Protein AF-A0A660SQ68-F1 (afdb_monomer_lite)

Secondary st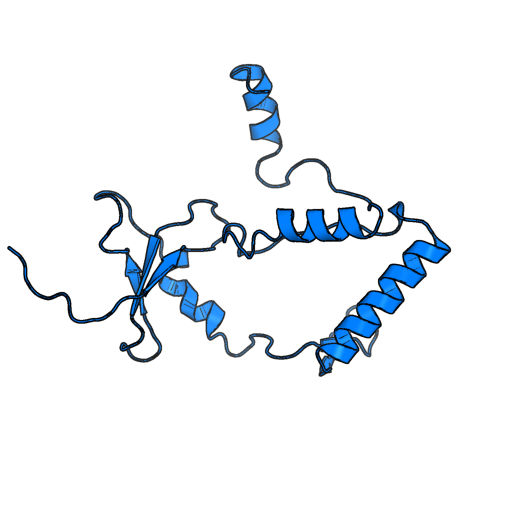ructure (DSSP, 8-state):
------S-PEEEE--BTTS---EEEEETTSTT-EEEE-TTS-TT----HHHHTHHHHHT-TT---S-EEE-SSTTS--EEE--HHHHHHHHHHHHHHHHHHH-GGGSB-----SBTT-SS--HHHHHHHHHHHHT--B---S-TTTHHHHHHHHHHH---

Foldseek 3Di:
DDDDPPQDWDWAFQQAPPPPRFIWTWGPPPDLIWIAHDPPDDPPDHDDPCRRCVSCVVVPPPDDDADWDADDDVPPPHTDGDHPVVNVVVVCCVQVVQCVVPNQASAELDFDDSGCDDPVPNRNVVSVVVSVVVPHYHYDDADPPCRVVVVVCCVPVVDD

Structure (mmCIF, N/CA/C/O backbone):
data_AF-A0A660SQ68-F1
#
_entry.id   AF-A0A660SQ68-F1
#
loop_
_atom_site.group_PDB
_atom_site.id
_atom_site.type_symbol
_atom_site.label_atom_id
_atom_site.label_alt_id
_atom_site.label_comp_id
_atom_site.label_asym_id
_atom_site.label_entity_id
_atom_site.label_seq_id
_atom_site.pdbx_PDB_ins_code
_atom_site.Cartn_x
_atom_site.Cartn_y
_atom_site.Cartn_z
_atom_site.occupancy
_atom_site.B_iso_or_equiv
_atom_site.auth_seq_id
_atom_site.auth_comp_id
_atom_site.auth_asym_id
_atom_site.auth_atom_id
_atom_site.pdbx_PDB_model_num
ATOM 1 N N . MET A 1 1 ? 16.982 -11.189 -36.257 1.00 36.44 1 MET A N 1
ATOM 2 C CA . MET A 1 1 ? 18.006 -11.901 -35.468 1.00 36.44 1 MET A CA 1
ATOM 3 C C . MET A 1 1 ? 17.370 -12.298 -34.152 1.00 36.44 1 MET A C 1
ATOM 5 O O . MET A 1 1 ? 17.353 -11.519 -33.211 1.00 36.44 1 MET A O 1
ATOM 9 N N . SER A 1 2 ? 16.732 -13.466 -34.155 1.00 42.50 2 SER A N 1
ATOM 10 C CA . SER A 1 2 ? 16.226 -14.115 -32.950 1.00 42.50 2 SER A CA 1
ATOM 11 C C . SER A 1 2 ? 17.396 -14.823 -32.285 1.00 42.50 2 SER A C 1
ATOM 13 O O . SER A 1 2 ? 18.027 -15.658 -32.928 1.00 42.50 2 SER A O 1
ATOM 15 N N . SER A 1 3 ? 17.694 -14.498 -31.031 1.00 40.34 3 SER A N 1
ATOM 16 C CA . SER A 1 3 ? 18.624 -15.294 -30.231 1.00 40.34 3 SER A CA 1
ATOM 17 C C . SER A 1 3 ? 18.367 -15.100 -28.736 1.00 40.34 3 SER A C 1
ATOM 19 O O . SER A 1 3 ? 18.622 -14.025 -28.195 1.00 40.34 3 SER A O 1
ATOM 21 N N . ASN A 1 4 ? 17.922 -16.194 -28.113 1.00 38.78 4 ASN A N 1
ATOM 22 C CA . ASN A 1 4 ? 18.022 -16.538 -26.692 1.00 38.78 4 ASN A CA 1
ATOM 23 C C . ASN A 1 4 ? 17.015 -15.892 -25.732 1.00 38.78 4 ASN A C 1
ATOM 25 O O . ASN A 1 4 ? 17.354 -15.106 -24.850 1.00 38.78 4 ASN A O 1
ATOM 29 N N . ALA A 1 5 ? 15.764 -16.335 -25.859 1.00 47.88 5 ALA A N 1
ATOM 30 C CA . ALA A 1 5 ? 14.850 -16.424 -24.729 1.00 47.88 5 ALA A CA 1
ATOM 31 C C . ALA A 1 5 ? 15.262 -17.628 -23.864 1.00 47.88 5 ALA A C 1
ATOM 33 O O . ALA A 1 5 ? 14.802 -18.727 -24.126 1.00 47.88 5 ALA A O 1
ATOM 34 N N . ASP A 1 6 ? 16.162 -17.434 -22.897 1.00 49.00 6 ASP A N 1
ATOM 35 C CA . ASP A 1 6 ? 16.386 -18.428 -21.831 1.00 49.00 6 ASP A CA 1
ATOM 36 C C . ASP A 1 6 ? 16.958 -17.784 -20.560 1.00 49.00 6 ASP A C 1
ATOM 38 O O . ASP A 1 6 ? 18.059 -18.032 -20.081 1.00 49.00 6 ASP A O 1
ATOM 42 N N . SER A 1 7 ? 16.169 -16.864 -20.022 1.00 58.38 7 SER A N 1
ATOM 43 C CA . SER A 1 7 ? 15.929 -16.800 -18.582 1.00 58.38 7 SER A CA 1
ATOM 44 C C . SER A 1 7 ? 14.471 -16.388 -18.450 1.00 58.38 7 SER A C 1
ATOM 46 O O . SER A 1 7 ? 14.062 -15.354 -18.990 1.00 58.38 7 SER A O 1
ATOM 48 N N . SER A 1 8 ? 13.648 -17.248 -17.853 1.00 80.69 8 SER A N 1
ATOM 49 C CA . SER A 1 8 ? 12.207 -17.014 -17.748 1.00 80.69 8 SER A CA 1
ATOM 50 C C . SER A 1 8 ? 11.956 -15.822 -16.818 1.00 80.69 8 SER A C 1
ATOM 52 O O . SER A 1 8 ? 11.906 -15.938 -15.595 1.00 80.69 8 SER A O 1
ATOM 54 N N . PHE A 1 9 ? 11.884 -14.616 -17.384 1.00 90.38 9 PHE A N 1
ATOM 55 C CA . PHE A 1 9 ? 11.578 -13.435 -16.592 1.00 90.38 9 PHE A CA 1
ATOM 56 C C . PHE A 1 9 ? 10.075 -13.357 -16.346 1.00 90.38 9 PHE A C 1
ATOM 58 O O . PHE A 1 9 ? 9.257 -13.633 -17.224 1.00 90.38 9 PHE A O 1
ATOM 65 N N . ILE A 1 10 ? 9.711 -12.915 -15.150 1.00 92.31 10 ILE A N 1
ATOM 66 C CA . ILE A 1 10 ? 8.325 -12.651 -14.785 1.00 92.31 10 ILE A CA 1
ATOM 67 C C . ILE A 1 10 ? 8.082 -11.152 -14.999 1.00 92.31 10 ILE A C 1
ATOM 69 O O . ILE A 1 10 ? 8.768 -10.328 -14.378 1.00 92.31 10 ILE A O 1
ATOM 73 N N . PRO A 1 11 ? 7.153 -10.748 -15.884 1.00 91.62 11 PRO A N 1
ATOM 74 C CA . PRO A 1 11 ? 6.803 -9.344 -16.032 1.00 91.62 11 PRO A CA 1
ATOM 75 C C . PRO A 1 11 ? 6.123 -8.852 -14.751 1.00 91.62 11 PRO A C 1
ATOM 77 O O . PRO A 1 11 ? 5.139 -9.427 -14.290 1.00 91.62 11 PRO A O 1
ATOM 80 N N . VAL A 1 12 ? 6.638 -7.765 -14.181 1.00 89.94 12 VAL A N 1
ATOM 81 C CA . VAL A 1 12 ? 6.076 -7.135 -12.980 1.00 89.94 12 VAL A CA 1
ATOM 82 C C . VAL A 1 12 ? 5.920 -5.636 -13.203 1.00 89.94 12 VAL A C 1
ATOM 84 O O . VAL A 1 12 ? 6.621 -5.035 -14.014 1.00 89.94 12 VAL A O 1
ATOM 87 N N . ALA A 1 13 ? 4.993 -5.006 -12.489 1.00 87.69 13 ALA A N 1
ATOM 88 C CA . ALA A 1 13 ? 4.804 -3.562 -12.547 1.00 87.69 13 ALA A CA 1
ATOM 89 C C . ALA A 1 13 ? 5.444 -2.897 -11.327 1.00 87.69 13 ALA A C 1
ATOM 91 O O . ALA A 1 13 ? 5.208 -3.301 -10.187 1.00 87.69 13 ALA A O 1
ATOM 92 N N . CYS A 1 14 ? 6.226 -1.844 -11.558 1.00 87.19 14 CYS A N 1
ATOM 93 C CA . CYS A 1 14 ? 6.738 -1.001 -10.490 1.00 87.19 14 CYS A CA 1
ATOM 94 C C . CYS A 1 14 ? 5.563 -0.359 -9.745 1.00 87.19 14 CYS A C 1
ATOM 96 O O . CYS A 1 14 ? 4.773 0.380 -10.329 1.00 87.19 14 CYS A O 1
ATOM 98 N N . ASN A 1 15 ? 5.462 -0.609 -8.444 1.00 81.00 15 ASN A N 1
ATOM 99 C CA . ASN A 1 15 ? 4.396 -0.077 -7.603 1.00 81.00 15 ASN A CA 1
ATOM 100 C C . ASN A 1 15 ? 4.784 1.215 -6.872 1.00 81.00 15 ASN A C 1
ATOM 102 O O . ASN A 1 15 ? 3.965 1.731 -6.124 1.00 81.00 15 ASN A O 1
ATOM 106 N N . ARG A 1 16 ? 5.987 1.765 -7.086 1.00 82.12 16 ARG A N 1
ATOM 107 C CA . ARG A 1 16 ? 6.429 2.989 -6.399 1.00 82.12 16 ARG A CA 1
ATOM 108 C C . ARG A 1 16 ? 5.451 4.150 -6.634 1.00 82.12 16 ARG A C 1
ATOM 110 O O . ARG A 1 16 ? 4.912 4.316 -7.728 1.00 82.12 16 ARG A O 1
ATOM 117 N N . ASP A 1 17 ? 5.298 4.993 -5.619 1.00 78.44 17 ASP A N 1
ATOM 118 C CA . ASP A 1 17 ? 4.299 6.073 -5.532 1.00 78.44 17 ASP A CA 1
ATOM 119 C C . ASP A 1 17 ? 4.499 7.263 -6.506 1.00 78.44 17 ASP A C 1
ATOM 121 O O . ASP A 1 17 ? 3.952 8.343 -6.335 1.00 78.44 17 ASP A O 1
ATOM 125 N N . CYS A 1 18 ? 5.279 7.104 -7.580 1.00 82.19 18 CYS A N 1
ATOM 126 C CA . CYS A 1 18 ? 5.405 8.143 -8.610 1.00 82.19 18 CYS A CA 1
ATOM 127 C C . CYS A 1 18 ? 4.268 8.123 -9.646 1.00 82.19 18 CYS A C 1
ATOM 129 O O . CYS A 1 18 ? 4.243 8.956 -10.546 1.00 82.19 18 CYS A O 1
ATOM 131 N N . GLY A 1 19 ? 3.377 7.130 -9.592 1.00 78.69 19 GLY A N 1
ATOM 132 C CA . GLY A 1 19 ? 2.267 6.974 -10.534 1.00 78.69 19 GLY A CA 1
ATOM 133 C C . GLY A 1 19 ? 2.646 6.408 -11.911 1.00 78.69 19 GLY A C 1
ATOM 134 O O . GLY A 1 19 ? 1.758 5.973 -12.636 1.00 78.69 19 GLY A O 1
ATOM 135 N N . ALA A 1 20 ? 3.930 6.318 -12.271 1.00 83.06 20 ALA A N 1
ATOM 136 C CA . ALA A 1 20 ? 4.348 5.878 -13.609 1.00 83.06 20 ALA A CA 1
ATOM 137 C C . ALA A 1 20 ? 4.034 4.401 -13.912 1.00 83.06 20 ALA A C 1
ATOM 139 O O . ALA A 1 20 ? 3.785 4.055 -15.060 1.00 83.06 20 ALA A O 1
ATOM 140 N N . THR A 1 21 ? 4.002 3.533 -12.891 1.00 84.69 21 THR A N 1
ATOM 141 C CA . THR A 1 21 ? 3.703 2.092 -13.043 1.00 84.69 21 THR A CA 1
ATOM 142 C C . THR A 1 21 ? 4.607 1.407 -14.084 1.00 84.69 21 THR A C 1
ATOM 144 O O . THR A 1 21 ? 4.144 0.646 -14.929 1.00 84.69 21 THR A O 1
ATOM 147 N N . CYS A 1 22 ? 5.908 1.724 -14.068 1.00 89.12 22 CYS A N 1
ATOM 148 C CA . CYS A 1 22 ? 6.846 1.265 -15.097 1.00 89.12 22 CYS A CA 1
ATOM 149 C C . CYS A 1 22 ? 6.877 -0.275 -15.202 1.00 89.12 22 CYS A C 1
ATOM 151 O O . CYS A 1 22 ? 6.929 -0.941 -14.163 1.00 89.12 22 CYS A O 1
ATOM 153 N N . PRO A 1 23 ? 6.907 -0.846 -16.419 1.00 91.50 23 PRO A N 1
ATOM 154 C CA . PRO A 1 23 ? 7.059 -2.278 -16.617 1.00 91.50 23 PRO A CA 1
ATOM 155 C C . PRO A 1 23 ? 8.496 -2.705 -16.295 1.00 91.50 23 PRO A C 1
ATOM 157 O O . PRO A 1 23 ? 9.468 -2.204 -16.865 1.00 91.50 23 PRO A O 1
ATOM 160 N N . LEU A 1 24 ? 8.620 -3.672 -15.396 1.00 93.00 24 LEU A N 1
ATOM 161 C CA . LEU A 1 24 ? 9.865 -4.308 -14.983 1.00 93.00 24 LEU A CA 1
ATOM 162 C C . LEU A 1 24 ? 9.859 -5.787 -15.389 1.00 93.00 24 LEU A C 1
ATOM 164 O O . LEU A 1 24 ? 8.809 -6.379 -15.654 1.00 93.00 24 LEU A O 1
ATOM 168 N N . ALA A 1 25 ? 11.044 -6.378 -15.437 1.00 94.44 25 ALA A N 1
ATOM 169 C CA . ALA A 1 25 ? 11.245 -7.812 -15.577 1.00 94.44 25 ALA A CA 1
ATOM 170 C C . ALA A 1 25 ? 11.976 -8.333 -14.339 1.00 94.44 25 ALA A C 1
ATOM 172 O O . ALA A 1 25 ? 13.061 -7.843 -14.013 1.00 94.44 25 ALA A O 1
ATOM 173 N N . TYR A 1 26 ? 11.366 -9.298 -13.652 1.00 94.25 26 TYR A N 1
ATOM 174 C CA . TYR A 1 26 ? 11.959 -10.000 -12.522 1.00 94.25 26 TYR A CA 1
ATOM 175 C C . TYR A 1 26 ? 12.617 -11.294 -12.990 1.00 94.25 26 TYR A C 1
ATOM 177 O O . TYR A 1 26 ? 11.978 -12.114 -13.642 1.00 94.25 26 TYR A O 1
ATOM 185 N N . TYR A 1 27 ? 13.885 -11.471 -12.637 1.00 93.25 27 TYR A N 1
ATOM 186 C CA . TYR A 1 27 ? 14.675 -12.656 -12.948 1.00 93.25 27 TYR A CA 1
ATOM 187 C C . TYR A 1 27 ? 14.906 -13.426 -11.641 1.00 93.25 27 TYR A C 1
ATOM 189 O O . TYR A 1 27 ? 15.695 -12.957 -10.816 1.00 93.25 27 TYR A O 1
ATOM 197 N N . PRO A 1 28 ? 14.216 -14.558 -11.407 1.00 87.19 28 PRO A N 1
ATOM 198 C CA . PRO A 1 28 ? 14.321 -15.296 -10.146 1.00 87.19 28 PRO A CA 1
ATOM 199 C C . PRO A 1 28 ? 15.663 -16.024 -9.990 1.00 87.19 28 PRO A C 1
ATOM 201 O O . PRO A 1 28 ? 16.153 -16.165 -8.876 1.00 87.19 28 PRO A O 1
ATOM 204 N N . GLU A 1 29 ? 16.272 -16.448 -11.099 1.00 80.25 29 GLU A N 1
ATOM 205 C CA . GLU A 1 29 ? 17.481 -17.287 -11.115 1.00 80.25 29 GLU A CA 1
ATOM 206 C C . GLU A 1 29 ? 18.773 -16.538 -10.749 1.00 80.25 29 GLU A C 1
ATOM 208 O O . GLU A 1 29 ? 19.781 -17.151 -10.412 1.00 80.25 29 GLU A O 1
ATOM 213 N N . SER A 1 30 ? 18.774 -15.203 -10.783 1.00 74.62 30 SER A N 1
ATOM 214 C CA . SER A 1 30 ? 19.903 -14.422 -10.261 1.00 74.62 30 SER A CA 1
ATOM 215 C C . SER A 1 30 ? 19.956 -14.513 -8.734 1.00 74.62 30 SER A C 1
ATOM 217 O O . SER A 1 30 ? 18.907 -14.494 -8.099 1.00 74.62 30 SER A O 1
ATOM 219 N N . ALA A 1 31 ? 21.148 -14.554 -8.131 1.00 73.25 31 ALA A N 1
ATOM 220 C CA . ALA A 1 31 ? 21.325 -14.645 -6.677 1.00 73.25 31 ALA A CA 1
ATOM 221 C C . ALA A 1 31 ? 20.515 -13.570 -5.914 1.00 73.25 31 ALA A C 1
ATOM 223 O O . ALA A 1 31 ? 20.868 -12.393 -5.930 1.00 73.25 31 ALA A O 1
ATOM 224 N N . GLY A 1 32 ? 19.416 -13.977 -5.264 1.00 75.75 32 GLY A N 1
ATOM 225 C CA . GLY A 1 32 ? 18.505 -13.080 -4.529 1.00 75.75 32 GLY A CA 1
ATOM 226 C C . GLY A 1 32 ? 17.440 -12.369 -5.381 1.00 75.75 32 GLY A C 1
ATOM 227 O O . GLY A 1 32 ? 16.690 -11.538 -4.865 1.00 75.75 32 GLY A O 1
ATOM 228 N N . GLY A 1 33 ? 17.340 -12.715 -6.664 1.00 88.56 33 GLY A N 1
ATOM 229 C CA . GLY A 1 33 ? 16.465 -12.087 -7.644 1.00 88.56 33 GLY A CA 1
ATOM 230 C C . GLY A 1 33 ? 16.985 -10.735 -8.144 1.00 88.56 33 GLY A C 1
ATOM 231 O O . GLY A 1 33 ? 17.684 -10.007 -7.443 1.00 88.56 33 GLY A O 1
ATOM 232 N N . MET A 1 34 ? 16.618 -10.363 -9.370 1.00 92.38 34 MET A N 1
ATOM 233 C CA . MET A 1 34 ? 17.017 -9.084 -9.966 1.00 92.38 34 MET A CA 1
ATOM 234 C C . MET A 1 34 ? 15.871 -8.468 -10.758 1.00 92.38 34 MET A C 1
ATOM 236 O O . MET A 1 34 ? 15.149 -9.160 -11.474 1.00 92.38 34 MET A O 1
ATOM 240 N N . LEU A 1 35 ? 15.736 -7.145 -10.663 1.00 94.00 35 LEU A N 1
ATOM 241 C CA . LEU A 1 35 ? 14.816 -6.365 -11.484 1.00 94.00 35 LEU A CA 1
ATOM 242 C C . LEU A 1 35 ? 15.585 -5.614 -12.567 1.00 94.00 35 LEU A C 1
ATOM 244 O O . LEU A 1 35 ? 16.570 -4.931 -12.291 1.00 94.00 35 LEU A O 1
ATOM 248 N N . LYS A 1 36 ? 15.098 -5.715 -13.801 1.00 93.94 36 LYS A N 1
ATOM 249 C CA . LYS A 1 36 ? 15.575 -4.942 -14.952 1.00 93.94 36 LYS A CA 1
ATOM 250 C C . LYS A 1 36 ? 14.408 -4.247 -15.637 1.00 93.94 36 LYS A C 1
ATOM 252 O O . LYS A 1 36 ? 13.239 -4.517 -15.356 1.00 93.94 36 LYS A O 1
ATOM 257 N N . ASP A 1 37 ? 14.748 -3.376 -16.576 1.00 93.62 37 ASP A N 1
ATOM 258 C CA . ASP A 1 37 ? 13.794 -2.903 -17.567 1.00 93.62 37 ASP A CA 1
ATOM 259 C C . ASP A 1 37 ? 13.125 -4.083 -18.273 1.00 93.62 37 ASP A C 1
ATOM 261 O O . ASP A 1 37 ? 13.799 -5.021 -18.703 1.00 93.62 37 ASP A O 1
ATOM 265 N N . ASN A 1 38 ? 11.798 -4.028 -18.397 1.00 93.25 38 ASN A N 1
ATOM 266 C CA . ASN A 1 38 ? 11.071 -5.056 -19.124 1.00 93.25 38 ASN A CA 1
ATOM 267 C C . ASN A 1 38 ? 11.477 -5.035 -20.611 1.00 93.25 38 ASN A C 1
ATOM 269 O O . ASN A 1 38 ? 11.397 -3.965 -21.218 1.00 93.25 38 ASN A O 1
ATOM 273 N N . PRO A 1 39 ? 11.877 -6.168 -21.220 1.00 91.50 39 PRO A N 1
ATOM 274 C CA . PRO A 1 39 ? 12.219 -6.229 -22.644 1.00 91.50 39 PRO A CA 1
ATOM 275 C C . PRO A 1 39 ? 11.085 -5.794 -23.584 1.00 91.50 39 PRO A C 1
ATOM 277 O O . PRO A 1 39 ? 11.351 -5.357 -24.696 1.00 91.50 39 PRO A O 1
ATOM 280 N N . LEU A 1 40 ? 9.831 -5.880 -23.128 1.00 90.44 40 LEU A N 1
ATOM 281 C CA . LEU A 1 40 ? 8.621 -5.526 -23.876 1.00 90.44 40 LEU A CA 1
ATOM 282 C C . LEU A 1 40 ? 8.184 -4.062 -23.684 1.00 90.44 40 LEU A C 1
ATOM 284 O O . LEU A 1 40 ? 7.119 -3.662 -24.153 1.00 90.44 40 LEU A O 1
ATOM 288 N N . LYS A 1 41 ? 8.957 -3.251 -22.953 1.00 91.19 41 LYS A N 1
ATOM 289 C CA . LYS A 1 41 ? 8.667 -1.820 -22.777 1.00 91.19 41 LYS A CA 1
ATOM 290 C C . LYS A 1 41 ? 8.797 -1.064 -24.109 1.00 91.19 41 LYS A C 1
ATOM 292 O O . LYS A 1 41 ? 9.536 -1.471 -25.001 1.00 91.19 41 LYS A O 1
ATOM 297 N N . ALA A 1 42 ? 8.175 0.112 -24.198 1.00 90.62 42 ALA A N 1
ATOM 298 C CA . ALA A 1 42 ? 8.416 1.027 -25.314 1.00 90.62 42 ALA A CA 1
ATOM 299 C C . ALA A 1 42 ? 9.902 1.432 -25.401 1.00 90.62 42 ALA A C 1
ATOM 301 O O . ALA A 1 42 ? 10.550 1.653 -24.377 1.00 90.62 42 ALA A O 1
ATOM 302 N N . GLU A 1 43 ? 10.429 1.605 -26.615 1.00 89.50 43 GLU A N 1
ATOM 303 C CA . GLU A 1 43 ? 11.865 1.787 -26.894 1.00 89.50 43 GLU A CA 1
ATOM 304 C C . GLU A 1 43 ? 12.550 2.853 -26.019 1.00 89.50 43 GLU A C 1
ATOM 306 O O . GLU A 1 43 ? 13.649 2.641 -25.499 1.00 89.50 43 GLU A O 1
ATOM 311 N N . ARG A 1 44 ? 11.887 3.995 -25.800 1.00 90.56 44 ARG A N 1
ATOM 312 C CA . ARG A 1 44 ? 12.414 5.129 -25.016 1.00 90.56 44 ARG A CA 1
ATOM 313 C C . ARG A 1 44 ? 12.075 5.078 -23.527 1.00 90.56 44 ARG A C 1
ATOM 315 O O . ARG A 1 44 ? 12.532 5.923 -22.766 1.00 90.56 44 ARG A O 1
ATOM 322 N N . MET A 1 45 ? 11.308 4.088 -23.081 1.00 91.00 45 MET A N 1
ATOM 323 C CA . MET A 1 45 ? 10.973 3.926 -21.670 1.00 91.00 45 MET A CA 1
ATOM 324 C C . MET A 1 45 ? 12.194 3.422 -20.895 1.00 91.00 45 MET A C 1
ATOM 326 O O . MET A 1 45 ? 12.946 2.579 -21.386 1.00 91.00 45 MET A O 1
ATOM 330 N N . ARG A 1 46 ? 12.424 3.938 -19.688 1.00 91.25 46 ARG A N 1
ATOM 331 C CA . ARG A 1 46 ? 13.483 3.490 -18.771 1.00 91.25 46 ARG A CA 1
ATOM 332 C C . ARG A 1 46 ? 12.933 3.488 -17.353 1.00 91.25 46 ARG A C 1
ATOM 334 O O . ARG A 1 46 ? 12.223 4.413 -16.961 1.00 91.25 46 ARG A O 1
ATOM 341 N N . SER A 1 47 ? 13.265 2.466 -16.582 1.00 92.62 47 SER A N 1
ATOM 342 C CA . SER A 1 47 ? 12.915 2.398 -15.169 1.00 92.62 47 SER A CA 1
ATOM 343 C C . SER A 1 47 ? 13.935 3.168 -14.345 1.00 92.62 47 SER A C 1
ATOM 345 O O . SER A 1 47 ? 15.141 3.059 -14.556 1.00 92.62 47 SER A O 1
ATOM 347 N N . CYS A 1 48 ? 13.457 3.950 -13.379 1.00 93.00 48 CYS A N 1
ATOM 348 C CA . CYS A 1 48 ? 14.344 4.632 -12.442 1.00 93.00 48 CYS A CA 1
ATOM 349 C C . CYS A 1 48 ? 14.928 3.654 -11.409 1.00 93.00 48 CYS A C 1
ATOM 351 O O . CYS A 1 48 ? 14.372 2.579 -11.156 1.00 93.00 48 CYS A O 1
ATOM 353 N N . LEU A 1 49 ? 15.999 4.075 -10.733 1.00 92.94 49 LEU A N 1
ATOM 354 C CA . LEU A 1 49 ? 16.685 3.270 -9.716 1.00 92.94 49 LEU A CA 1
ATOM 355 C C . LEU A 1 49 ? 15.755 2.798 -8.585 1.00 92.94 49 LEU A C 1
ATOM 357 O O . LEU A 1 49 ? 15.894 1.675 -8.117 1.00 92.94 49 LEU A O 1
ATOM 361 N N . ARG A 1 50 ? 14.743 3.595 -8.203 1.00 90.88 50 ARG A N 1
ATOM 362 C CA . ARG A 1 50 ? 13.756 3.211 -7.170 1.00 90.88 50 ARG A CA 1
ATOM 363 C C . ARG A 1 50 ? 12.946 1.963 -7.538 1.00 90.88 50 ARG A C 1
ATOM 365 O O . ARG A 1 50 ? 12.523 1.232 -6.643 1.00 90.88 50 ARG A O 1
ATOM 372 N N . GLY A 1 51 ? 12.683 1.762 -8.832 1.00 91.06 51 GLY A N 1
ATOM 373 C CA . GLY A 1 51 ? 11.985 0.582 -9.344 1.00 91.06 51 GLY A CA 1
ATOM 374 C C . GLY A 1 51 ? 12.918 -0.621 -9.444 1.00 91.06 51 GLY A C 1
ATOM 375 O O . GLY A 1 51 ? 12.581 -1.698 -8.968 1.00 91.06 51 GLY A O 1
ATOM 376 N N . LEU A 1 52 ? 14.123 -0.413 -9.981 1.00 92.81 52 LEU A N 1
ATOM 377 C CA . LEU A 1 52 ? 15.142 -1.464 -10.116 1.00 92.81 52 LEU A CA 1
ATOM 378 C C . LEU A 1 52 ? 15.636 -1.998 -8.757 1.00 92.81 52 LEU A C 1
ATOM 380 O O . LEU A 1 52 ? 16.039 -3.150 -8.655 1.00 92.81 52 LEU A O 1
ATOM 384 N N . LYS A 1 53 ? 15.550 -1.184 -7.700 1.00 92.25 53 LYS A N 1
ATOM 385 C CA . LYS A 1 53 ? 15.874 -1.540 -6.310 1.00 92.25 53 LYS A CA 1
ATOM 386 C C . LYS A 1 53 ? 14.640 -1.876 -5.462 1.00 92.25 53 LYS A C 1
ATOM 388 O O . LYS A 1 53 ? 14.658 -1.727 -4.246 1.00 92.25 53 LYS A O 1
ATOM 393 N N . ALA A 1 54 ? 13.522 -2.288 -6.069 1.00 90.06 54 ALA A N 1
ATOM 394 C CA . ALA A 1 54 ? 12.329 -2.646 -5.291 1.00 90.06 54 ALA A CA 1
ATOM 395 C C . ALA A 1 54 ? 12.539 -3.877 -4.390 1.00 90.06 54 ALA A C 1
ATOM 397 O O . ALA A 1 54 ? 11.930 -3.949 -3.322 1.00 90.06 54 ALA A O 1
ATOM 398 N N . LEU A 1 55 ? 13.435 -4.793 -4.779 1.00 90.62 55 LEU A N 1
ATOM 399 C CA . LEU A 1 55 ? 13.771 -5.980 -3.988 1.00 90.62 55 LEU A CA 1
ATOM 400 C C . LEU A 1 55 ? 14.412 -5.633 -2.641 1.00 90.62 55 LEU A C 1
ATOM 402 O O . LEU A 1 55 ? 14.125 -6.316 -1.667 1.00 90.62 55 LEU A O 1
ATOM 406 N N . ASP A 1 56 ? 15.173 -4.540 -2.545 1.00 91.44 56 ASP A N 1
ATOM 407 C CA . ASP A 1 56 ? 15.792 -4.097 -1.288 1.00 91.44 56 ASP A CA 1
ATOM 408 C C . ASP A 1 56 ? 14.731 -3.821 -0.206 1.00 91.44 56 ASP A C 1
ATOM 410 O O . ASP A 1 56 ? 14.920 -4.162 0.954 1.00 91.44 56 ASP A O 1
ATOM 414 N N . THR A 1 57 ? 13.574 -3.261 -0.584 1.00 87.50 57 THR A N 1
ATOM 415 C CA . THR A 1 57 ? 12.447 -3.049 0.345 1.00 87.50 57 THR A CA 1
ATOM 416 C C . THR A 1 57 ? 11.730 -4.358 0.684 1.00 87.50 57 THR A C 1
ATOM 418 O O . THR A 1 57 ? 11.278 -4.549 1.809 1.00 87.50 57 THR A O 1
ATOM 421 N N . ILE A 1 58 ? 11.595 -5.265 -0.286 1.00 88.00 58 ILE A N 1
ATOM 422 C CA . ILE A 1 58 ? 10.915 -6.557 -0.098 1.00 88.00 58 ILE A CA 1
ATOM 423 C C . ILE A 1 58 ? 11.732 -7.470 0.825 1.00 88.00 58 ILE A C 1
ATOM 425 O O . ILE A 1 58 ? 11.150 -8.167 1.657 1.00 88.00 58 ILE A O 1
ATOM 429 N N . ASN A 1 59 ? 13.056 -7.427 0.689 1.00 90.69 59 ASN A N 1
ATOM 430 C CA . ASN A 1 59 ? 14.022 -8.241 1.421 1.00 90.69 59 ASN A CA 1
ATOM 431 C C . ASN A 1 59 ? 14.622 -7.503 2.629 1.00 90.69 59 ASN A C 1
ATOM 433 O O . ASN A 1 59 ? 15.606 -7.975 3.196 1.00 90.69 59 ASN A O 1
ATOM 437 N N . ALA A 1 60 ? 14.062 -6.351 3.012 1.00 92.62 60 A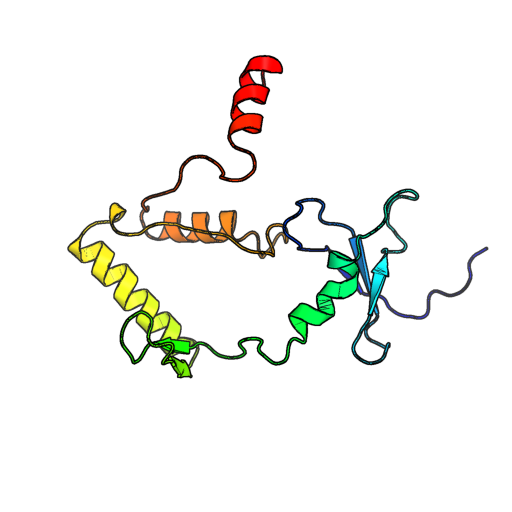LA A N 1
ATOM 438 C CA . ALA A 1 60 ? 14.567 -5.564 4.127 1.00 92.62 60 ALA A CA 1
ATOM 439 C C . ALA A 1 60 ? 14.555 -6.402 5.425 1.00 92.62 60 ALA A C 1
ATOM 441 O O . ALA A 1 60 ? 13.558 -7.082 5.701 1.00 92.62 60 ALA A O 1
ATOM 442 N N . PRO A 1 61 ? 15.645 -6.391 6.216 1.00 95.38 61 PRO A N 1
ATOM 443 C CA . PRO A 1 61 ? 15.766 -7.243 7.400 1.00 95.38 61 PRO A CA 1
ATOM 444 C C . PRO A 1 61 ? 14.746 -6.890 8.492 1.00 95.38 61 PRO A C 1
ATOM 446 O O . PRO A 1 61 ? 14.328 -7.766 9.245 1.00 95.38 61 PRO A O 1
ATOM 449 N N . ASP A 1 62 ? 14.317 -5.631 8.537 1.00 94.25 62 ASP A N 1
ATOM 450 C CA . ASP A 1 62 ? 13.339 -5.049 9.458 1.00 94.25 62 ASP A CA 1
ATOM 451 C C . ASP A 1 62 ? 11.890 -5.112 8.939 1.00 94.25 62 ASP A C 1
ATOM 453 O O . ASP A 1 62 ? 10.970 -4.577 9.560 1.00 94.25 62 ASP A O 1
ATOM 457 N N . ARG A 1 63 ? 11.648 -5.781 7.803 1.00 93.69 63 ARG A N 1
ATOM 458 C CA . ARG A 1 63 ? 10.296 -5.961 7.270 1.00 93.69 63 ARG A CA 1
ATOM 459 C C . ARG A 1 63 ? 9.428 -6.735 8.264 1.00 93.69 63 ARG A C 1
ATOM 461 O O . ARG A 1 63 ? 9.772 -7.845 8.663 1.00 93.69 63 ARG A O 1
ATOM 468 N N . LEU A 1 64 ? 8.246 -6.196 8.567 1.00 93.62 64 LEU A N 1
ATOM 469 C CA . LEU A 1 64 ? 7.235 -6.883 9.372 1.00 93.62 64 LEU A CA 1
ATOM 470 C C . LEU A 1 64 ? 6.769 -8.173 8.678 1.00 93.62 64 LEU A C 1
ATOM 472 O O . LEU A 1 64 ? 6.385 -8.151 7.504 1.00 93.62 64 LEU A O 1
ATOM 476 N N . LYS A 1 65 ? 6.803 -9.289 9.414 1.00 94.06 65 LYS A N 1
ATOM 477 C CA . LYS A 1 65 ? 6.436 -10.633 8.923 1.00 94.06 65 LYS A CA 1
ATOM 478 C C . LYS A 1 65 ? 5.158 -11.183 9.557 1.00 94.06 65 LYS A C 1
ATOM 480 O O . LYS A 1 65 ? 4.521 -12.042 8.956 1.00 94.06 65 LYS A O 1
ATOM 485 N N . SER A 1 66 ? 4.772 -10.641 10.709 1.00 96.50 66 SER A N 1
ATOM 486 C CA . SER A 1 66 ? 3.605 -11.050 11.491 1.00 96.50 66 SER A CA 1
ATOM 487 C C . SER A 1 66 ? 2.793 -9.818 11.909 1.00 96.50 66 SER A C 1
ATOM 489 O O . SER A 1 66 ? 3.366 -8.728 12.029 1.00 96.50 66 SER A O 1
ATOM 491 N N . PRO A 1 67 ? 1.475 -9.956 12.137 1.00 97.81 67 PRO A N 1
ATOM 492 C CA . PRO A 1 67 ? 0.685 -8.932 12.810 1.00 97.81 67 PRO A CA 1
ATOM 493 C C . PRO A 1 67 ? 1.251 -8.606 14.196 1.00 97.81 67 PRO A C 1
ATOM 495 O O . PRO A 1 67 ? 1.747 -9.484 14.902 1.00 97.81 67 PRO A O 1
ATOM 498 N N . LEU A 1 68 ? 1.149 -7.336 14.588 1.00 97.69 68 LEU A N 1
ATOM 499 C CA . LEU A 1 68 ? 1.630 -6.833 15.870 1.00 97.69 68 LEU A CA 1
ATOM 500 C C . LEU A 1 68 ? 0.507 -6.089 16.600 1.00 97.69 68 LEU A C 1
ATOM 502 O O . LEU A 1 68 ? -0.155 -5.232 16.012 1.00 97.69 68 LEU A O 1
ATOM 506 N N . ILE A 1 69 ? 0.331 -6.367 17.892 1.00 97.81 69 ILE A N 1
ATOM 507 C CA . ILE A 1 69 ? -0.624 -5.673 18.767 1.00 97.81 69 ILE A CA 1
ATOM 508 C C . ILE A 1 69 ? 0.154 -4.843 19.785 1.00 97.81 69 ILE A C 1
ATOM 510 O O . ILE A 1 69 ? 1.057 -5.343 20.455 1.00 97.81 69 ILE A O 1
ATOM 514 N N . ARG A 1 70 ? -0.197 -3.557 19.902 1.00 97.31 70 ARG A N 1
ATOM 515 C CA . ARG A 1 70 ? 0.411 -2.648 20.883 1.00 97.31 70 ARG A CA 1
ATOM 516 C C . ARG A 1 70 ? -0.012 -3.048 22.296 1.00 97.31 70 ARG A C 1
ATOM 518 O O . ARG A 1 70 ? -1.207 -3.193 22.544 1.00 97.31 70 ARG A O 1
ATOM 525 N N . ILE A 1 71 ? 0.953 -3.155 23.203 1.00 97.25 71 ILE A N 1
ATOM 526 C CA . ILE A 1 71 ? 0.730 -3.523 24.614 1.00 97.25 71 ILE A CA 1
ATOM 527 C C . ILE A 1 71 ? 1.059 -2.398 25.602 1.00 97.25 71 ILE A C 1
ATOM 529 O O . ILE A 1 71 ? 0.614 -2.455 26.742 1.00 97.25 71 ILE A O 1
ATOM 533 N N . GLY A 1 72 ? 1.790 -1.373 25.161 1.00 95.81 72 GLY A N 1
ATOM 534 C CA . GLY A 1 72 ? 2.117 -0.195 25.962 1.00 95.81 72 GLY A CA 1
ATOM 535 C C . GLY A 1 72 ? 1.318 1.055 25.598 1.00 95.81 72 GLY A C 1
ATOM 536 O O . GLY A 1 72 ? 0.399 1.043 24.763 1.00 95.81 72 GLY A O 1
ATOM 537 N N . GLU A 1 73 ? 1.702 2.174 26.212 1.00 96.69 73 GLU A N 1
ATOM 538 C CA . GLU A 1 73 ? 1.136 3.483 25.896 1.00 96.69 73 GLU A CA 1
ATOM 539 C C . GLU A 1 73 ? 1.398 3.885 24.437 1.00 96.69 73 GLU A C 1
ATOM 541 O O . GLU A 1 73 ? 2.347 3.455 23.774 1.00 96.69 73 GLU A O 1
ATOM 546 N N . ARG A 1 74 ? 0.529 4.739 23.885 1.00 95.06 74 ARG A N 1
ATOM 547 C CA . ARG A 1 74 ? 0.717 5.238 22.519 1.00 95.06 74 ARG A CA 1
ATOM 548 C C . ARG A 1 74 ? 2.021 6.038 22.456 1.00 95.06 74 ARG A C 1
ATOM 550 O O . ARG A 1 74 ? 2.116 7.102 23.050 1.00 95.06 74 ARG A O 1
ATOM 557 N N . GLY A 1 75 ? 2.973 5.545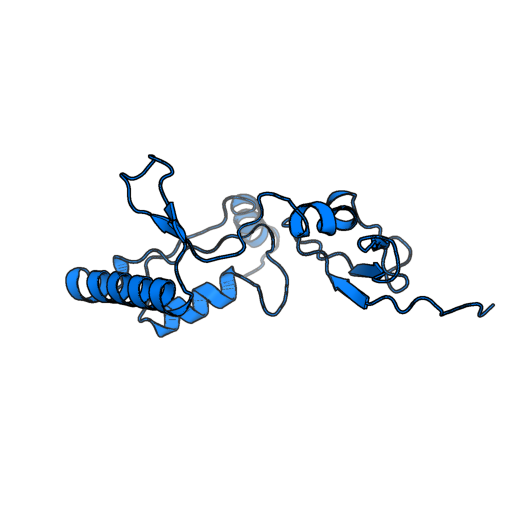 21.668 1.00 96.00 75 GLY A N 1
ATOM 558 C CA . GLY A 1 75 ? 4.300 6.144 21.520 1.00 96.00 75 GLY A CA 1
ATOM 559 C C . GLY A 1 75 ? 5.420 5.361 22.207 1.00 96.00 75 GLY A C 1
ATOM 560 O O . GLY A 1 75 ? 6.573 5.636 21.904 1.00 96.00 75 GLY A O 1
ATOM 561 N N . SER A 1 76 ? 5.114 4.354 23.042 1.00 96.81 76 SER A N 1
ATOM 562 C CA . SER A 1 76 ? 6.151 3.554 23.720 1.00 96.81 76 SER A CA 1
ATOM 563 C C . SER A 1 76 ? 6.928 2.629 22.779 1.00 96.81 76 SER A C 1
ATOM 565 O O . SER A 1 76 ? 8.058 2.254 23.069 1.00 96.81 76 SER A O 1
ATOM 567 N N . GLY A 1 77 ? 6.339 2.264 21.636 1.00 95.75 77 GLY A N 1
ATOM 568 C CA . GLY A 1 77 ? 6.943 1.315 20.697 1.00 95.75 77 GLY A CA 1
ATOM 569 C C . GLY A 1 77 ? 6.827 -0.149 21.135 1.00 95.75 77 GLY A C 1
ATOM 570 O O . GLY A 1 77 ? 7.443 -1.011 20.517 1.00 95.75 77 GLY A O 1
ATOM 571 N N . GLU A 1 78 ? 6.034 -0.446 22.165 1.00 97.50 78 GLU A N 1
ATOM 572 C CA . GLU A 1 78 ? 5.891 -1.801 22.701 1.00 97.50 78 GLU A CA 1
ATOM 573 C C . GLU A 1 78 ? 4.772 -2.573 21.999 1.00 97.50 78 GLU A C 1
ATOM 575 O O . GLU A 1 78 ? 3.580 -2.255 22.119 1.00 97.50 78 GLU A O 1
ATOM 580 N N . PHE A 1 79 ? 5.169 -3.628 21.292 1.00 97.81 79 PHE A N 1
ATOM 581 C CA . PHE A 1 79 ? 4.277 -4.514 20.558 1.00 97.81 79 PHE A CA 1
ATOM 582 C C . PHE A 1 79 ? 4.589 -5.974 20.868 1.00 97.81 79 PHE A C 1
ATOM 584 O O . PHE A 1 79 ? 5.741 -6.341 21.088 1.00 97.81 79 PHE A O 1
ATOM 591 N N . ARG A 1 80 ? 3.555 -6.812 20.816 1.00 97.50 80 ARG A N 1
ATOM 592 C CA . ARG A 1 80 ? 3.693 -8.269 20.771 1.00 97.50 80 ARG A CA 1
ATOM 593 C C . ARG A 1 80 ? 3.231 -8.801 19.424 1.00 97.50 80 ARG A C 1
ATOM 595 O O . ARG A 1 80 ? 2.365 -8.196 18.790 1.00 97.50 80 ARG A O 1
ATOM 602 N N . GLU A 1 81 ? 3.766 -9.946 19.026 1.00 98.06 81 GLU A N 1
ATOM 603 C CA . GLU A 1 81 ? 3.231 -10.694 17.890 1.00 98.06 81 GLU A CA 1
ATOM 604 C C . GLU A 1 81 ? 1.827 -11.235 18.194 1.00 98.06 81 GLU A C 1
ATOM 606 O O . GLU A 1 81 ? 1.463 -11.483 19.349 1.00 98.06 81 GLU A O 1
ATOM 611 N N . ALA A 1 82 ? 1.033 -11.373 17.137 1.00 98.19 82 ALA A N 1
ATOM 612 C CA . ALA A 1 82 ? -0.328 -11.889 17.171 1.00 98.19 82 ALA A CA 1
ATOM 613 C C . ALA A 1 82 ? -0.594 -12.768 15.944 1.00 98.19 82 ALA A C 1
ATOM 615 O O . ALA A 1 82 ? 0.065 -12.628 14.906 1.00 98.19 82 ALA A O 1
ATOM 616 N N . SER A 1 83 ? -1.584 -13.656 16.046 1.00 98.25 83 SER A N 1
ATOM 617 C CA . SER A 1 83 ? -2.093 -14.364 14.871 1.00 98.25 83 SER A CA 1
ATOM 618 C C . SER A 1 83 ? -2.904 -13.417 13.980 1.00 98.25 83 SER A C 1
ATOM 620 O O . SER A 1 83 ? -3.333 -12.339 14.403 1.00 98.25 83 SER A O 1
ATOM 622 N N . TRP A 1 84 ? -3.128 -13.817 12.726 1.00 98.00 84 TRP A N 1
ATOM 623 C CA . TRP A 1 84 ? -4.024 -13.075 11.837 1.00 98.00 84 TRP A CA 1
ATOM 624 C C . TRP A 1 84 ? -5.454 -13.032 12.374 1.00 98.00 84 TRP A C 1
ATOM 626 O O . TRP A 1 84 ? -6.056 -11.963 12.342 1.00 98.00 84 TRP A O 1
ATOM 636 N N . ASP A 1 85 ? -5.954 -14.144 12.915 1.00 98.44 85 ASP A N 1
ATOM 637 C CA . ASP A 1 85 ? -7.304 -14.214 13.484 1.00 98.44 85 ASP A CA 1
ATOM 638 C C . ASP A 1 85 ? -7.453 -13.243 14.660 1.00 98.44 85 ASP A C 1
ATOM 640 O O . ASP A 1 85 ? -8.342 -12.401 14.651 1.00 98.44 85 ASP A O 1
ATOM 644 N N . GLU A 1 86 ? -6.504 -13.245 15.603 1.00 98.25 86 GLU A N 1
ATOM 645 C CA . GLU A 1 86 ? -6.529 -12.338 16.756 1.00 98.25 86 GLU A CA 1
ATOM 646 C C . GLU A 1 86 ? -6.487 -10.861 16.331 1.00 98.25 86 GLU A C 1
ATOM 648 O O . GLU A 1 86 ? -7.237 -10.025 16.841 1.00 98.25 86 GLU A O 1
ATOM 653 N N . ALA A 1 87 ? -5.607 -10.518 15.386 1.00 98.19 87 ALA A N 1
ATOM 654 C CA . ALA A 1 87 ? -5.472 -9.148 14.903 1.00 98.19 87 ALA A CA 1
ATOM 655 C C . ALA A 1 87 ? -6.741 -8.660 14.183 1.00 98.19 87 ALA A C 1
ATOM 657 O O . ALA A 1 87 ? -7.134 -7.494 14.326 1.00 98.19 87 ALA A O 1
ATOM 658 N N . LEU A 1 88 ? -7.383 -9.540 13.409 1.00 97.31 88 LEU A N 1
ATOM 659 C CA . LEU A 1 88 ? -8.622 -9.240 12.701 1.00 97.31 88 LEU A CA 1
ATOM 660 C C . LEU A 1 88 ? -9.801 -9.135 13.670 1.00 97.31 88 LEU A C 1
ATOM 662 O O . LEU A 1 88 ? -10.534 -8.151 13.588 1.00 97.31 88 LEU A O 1
ATOM 666 N N . ASP A 1 89 ? -9.930 -10.055 14.623 1.00 98.31 89 ASP A N 1
ATOM 667 C CA . ASP A 1 89 ? -10.978 -10.032 15.649 1.00 98.31 89 ASP A CA 1
ATOM 668 C C . ASP A 1 89 ? -10.910 -8.751 16.482 1.00 98.31 89 ASP A C 1
ATOM 670 O O . ASP A 1 89 ? -11.913 -8.051 16.635 1.00 98.31 89 ASP A O 1
ATOM 674 N N . LEU A 1 90 ? -9.709 -8.366 16.930 1.00 98.06 90 LEU A N 1
ATOM 675 C CA . LEU A 1 90 ? -9.504 -7.105 17.641 1.00 98.06 90 LEU A CA 1
ATOM 676 C C . LEU A 1 90 ? -9.896 -5.901 16.772 1.00 98.06 90 LEU A C 1
ATOM 678 O O . LEU A 1 90 ? -10.509 -4.948 17.255 1.00 98.06 90 LEU A O 1
ATOM 682 N N . THR A 1 91 ? -9.548 -5.924 15.484 1.00 95.75 91 THR A N 1
ATOM 683 C CA . THR A 1 91 ? -9.909 -4.849 14.551 1.00 95.75 91 THR A CA 1
ATOM 684 C C . THR A 1 91 ? -11.427 -4.742 14.399 1.00 95.75 91 THR A C 1
ATOM 686 O O . THR A 1 91 ? -11.971 -3.639 14.478 1.00 95.75 91 THR A O 1
ATOM 689 N N . VAL A 1 92 ? -12.121 -5.870 14.232 1.00 95.62 92 VAL A N 1
ATOM 690 C CA . VAL A 1 92 ? -13.585 -5.933 14.126 1.00 95.62 92 VAL A CA 1
ATOM 691 C C . VAL A 1 92 ? -14.242 -5.418 15.403 1.00 95.62 92 VAL A C 1
ATOM 693 O O . VAL A 1 92 ? -15.090 -4.529 15.319 1.00 95.62 92 VAL A O 1
ATOM 696 N N . GLU A 1 93 ? -13.808 -5.899 16.570 1.00 97.44 93 GLU A N 1
ATOM 697 C CA . GLU A 1 93 ? -14.319 -5.476 17.878 1.00 97.44 93 GLU A CA 1
ATOM 698 C C . GLU A 1 93 ? -14.239 -3.951 18.035 1.00 97.44 93 GLU A C 1
ATOM 700 O O . GLU A 1 93 ? -15.225 -3.297 18.386 1.00 97.44 93 GLU A O 1
ATOM 705 N N . LYS A 1 94 ? -13.081 -3.349 17.726 1.00 95.94 94 LYS A N 1
ATOM 706 C CA . LYS A 1 94 ? -12.892 -1.898 17.863 1.00 95.94 94 LYS A CA 1
ATOM 707 C C . LYS A 1 94 ? -13.693 -1.102 16.839 1.00 95.94 94 LYS A C 1
ATOM 709 O O . LYS A 1 94 ? -14.306 -0.105 17.218 1.00 95.94 94 LYS A O 1
ATOM 714 N N . LEU A 1 95 ? -13.708 -1.517 15.571 1.00 94.31 95 LEU A N 1
ATOM 715 C CA . LEU A 1 95 ? -14.462 -0.816 14.527 1.00 94.31 95 LEU A CA 1
ATOM 716 C C . LEU A 1 95 ? -15.969 -0.849 14.811 1.00 94.31 95 LEU A C 1
ATOM 718 O O . LEU A 1 95 ? -16.616 0.197 14.786 1.00 94.31 95 LEU A O 1
ATOM 722 N N . GLN A 1 96 ? -16.517 -2.021 15.142 1.00 94.12 96 GLN A N 1
ATOM 723 C CA . GLN A 1 96 ? -17.935 -2.169 15.476 1.00 94.12 96 GLN A CA 1
ATOM 724 C C . GLN A 1 96 ? -18.287 -1.456 16.783 1.00 94.12 96 GLN A C 1
ATOM 726 O O . GLN A 1 96 ? -19.305 -0.773 16.847 1.00 94.12 96 GLN A O 1
ATOM 731 N N . GLY A 1 97 ? -17.441 -1.552 17.812 1.00 95.88 97 GLY A N 1
ATOM 732 C CA . GLY A 1 97 ? -17.665 -0.878 19.090 1.00 95.88 97 GLY A CA 1
ATOM 733 C C . GLY A 1 97 ? -17.721 0.646 18.957 1.00 95.88 97 GLY A C 1
ATOM 734 O O . GLY A 1 97 ? -18.602 1.285 19.533 1.00 95.88 97 GLY A O 1
ATOM 735 N N . LEU A 1 98 ? -16.821 1.235 18.161 1.00 95.19 98 LEU A N 1
ATOM 736 C CA . LEU A 1 98 ? -16.832 2.672 17.870 1.00 95.19 98 LEU A CA 1
ATOM 737 C C . LEU A 1 98 ? -18.076 3.075 17.080 1.00 95.19 98 LEU A C 1
ATOM 739 O O . LEU A 1 98 ? -18.759 4.017 17.479 1.00 95.19 98 LEU A O 1
ATOM 743 N N . LYS A 1 99 ? -18.399 2.328 16.019 1.00 93.44 99 LYS A N 1
ATOM 744 C CA . LYS A 1 99 ? -19.592 2.563 15.203 1.00 93.44 99 LYS A CA 1
ATOM 745 C C . LYS A 1 99 ? -20.874 2.511 16.039 1.00 93.44 99 LYS A C 1
ATOM 747 O O . LYS A 1 99 ? -21.683 3.428 15.980 1.00 93.44 99 LYS A O 1
ATOM 752 N N . ASN A 1 100 ? -21.039 1.483 16.870 1.00 94.31 100 ASN A N 1
ATOM 753 C CA . ASN A 1 100 ? -22.233 1.314 17.702 1.00 94.31 100 ASN A CA 1
ATOM 754 C C . ASN A 1 100 ? -22.387 2.427 18.747 1.00 94.31 100 ASN A C 1
ATOM 756 O O . ASN A 1 100 ? -23.505 2.767 19.124 1.00 94.31 100 ASN A O 1
ATOM 760 N N . ARG A 1 101 ? -21.272 2.986 19.234 1.00 97.12 101 ARG A N 1
ATOM 761 C CA . ARG A 1 101 ? -21.285 4.015 20.279 1.00 97.12 101 ARG A CA 1
ATOM 762 C C . ARG A 1 101 ? -21.409 5.437 19.733 1.00 97.12 101 ARG A C 1
ATOM 764 O O . ARG A 1 101 ? 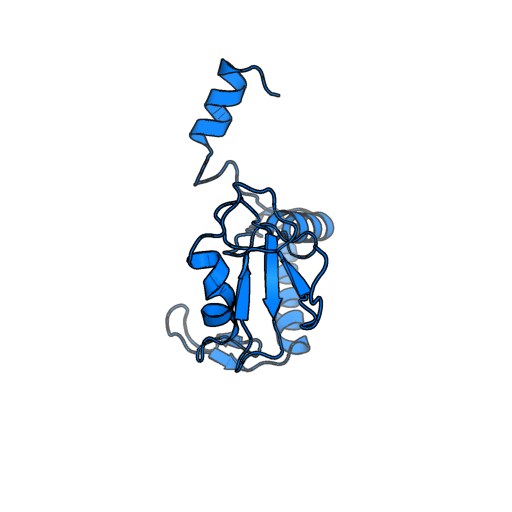-21.999 6.278 20.405 1.00 97.12 101 ARG A O 1
ATOM 771 N N . PHE A 1 102 ? -20.818 5.718 18.575 1.00 95.94 102 PHE A N 1
ATOM 772 C CA . PHE A 1 102 ? -20.632 7.084 18.073 1.00 95.94 102 PHE A CA 1
ATOM 773 C C . PHE A 1 102 ? -21.142 7.312 16.644 1.00 95.94 102 PHE A C 1
ATOM 775 O O . PHE A 1 102 ? -21.083 8.443 16.171 1.00 95.94 102 PHE A O 1
ATOM 782 N N . GLY A 1 103 ? -21.645 6.278 15.969 1.00 92.31 103 GLY A N 1
ATOM 783 C CA . GLY A 1 103 ? -22.053 6.347 14.568 1.00 92.31 103 GLY A CA 1
ATOM 784 C C . GLY A 1 103 ? -20.904 6.111 13.586 1.00 92.31 103 GLY A C 1
ATOM 785 O O . GLY A 1 103 ? -19.747 5.899 13.961 1.00 92.31 103 GLY A O 1
ATOM 786 N N . ASP A 1 104 ? -21.244 6.132 12.301 1.00 89.19 104 ASP A N 1
ATOM 787 C CA . ASP A 1 104 ? -20.340 5.814 11.191 1.00 89.19 104 ASP A CA 1
ATOM 788 C C . ASP A 1 104 ? -19.254 6.880 10.983 1.00 89.19 104 ASP A C 1
ATOM 790 O O . ASP A 1 104 ? -18.116 6.584 10.608 1.00 89.19 104 ASP A O 1
ATOM 794 N N . GLU A 1 105 ? -19.563 8.133 11.307 1.00 90.81 105 GLU A N 1
ATOM 795 C CA . GLU A 1 105 ? -18.668 9.282 11.187 1.00 90.81 105 GLU A CA 1
ATOM 796 C C . GLU A 1 105 ? -17.476 9.213 12.153 1.00 90.81 105 GLU A C 1
ATOM 798 O O . GLU A 1 105 ? -16.456 9.869 11.927 1.00 90.81 105 GLU A O 1
ATOM 803 N N . ALA A 1 106 ? -17.553 8.386 13.199 1.00 92.81 106 ALA A N 1
ATOM 804 C CA . ALA A 1 106 ? -16.457 8.180 14.144 1.00 92.81 106 ALA A CA 1
ATOM 805 C C . ALA A 1 106 ? -15.249 7.454 13.528 1.00 92.81 106 ALA A C 1
ATOM 807 O O . ALA A 1 106 ? -14.151 7.475 14.090 1.00 92.81 106 ALA A O 1
ATOM 808 N N . LEU A 1 107 ? -15.436 6.807 12.376 1.00 92.44 107 LEU A N 1
ATOM 809 C CA . LEU A 1 107 ? -14.383 6.115 11.649 1.00 92.44 107 LEU A CA 1
ATOM 810 C C . LEU A 1 107 ? -13.838 7.015 10.537 1.00 92.44 107 LEU A C 1
ATOM 812 O O . LEU A 1 107 ? -14.596 7.533 9.721 1.00 92.44 107 LEU A O 1
ATOM 816 N N . LEU A 1 108 ? -12.513 7.172 10.468 1.00 90.31 108 LEU A N 1
ATOM 817 C CA . LEU A 1 108 ? -11.842 7.847 9.356 1.00 90.31 108 LEU A CA 1
ATOM 818 C C . LEU A 1 108 ? -11.370 6.809 8.334 1.00 90.31 108 LEU A C 1
ATOM 820 O O . LEU A 1 108 ? -10.420 6.064 8.581 1.00 90.31 108 LEU A O 1
ATOM 824 N N . GLY A 1 109 ? -12.005 6.803 7.164 1.00 87.56 109 GLY A N 1
ATOM 825 C CA . GLY A 1 109 ? -11.603 5.994 6.023 1.00 87.56 109 GLY A CA 1
ATOM 826 C C . GLY A 1 109 ? -10.351 6.559 5.361 1.00 87.56 109 GLY A C 1
ATOM 827 O O . GLY A 1 109 ? -10.441 7.271 4.360 1.00 87.56 109 GLY A O 1
ATOM 828 N N . LEU A 1 110 ? -9.182 6.263 5.929 1.00 81.62 110 LEU A N 1
ATOM 829 C CA . LEU A 1 110 ? -7.894 6.694 5.396 1.00 81.62 110 LEU A CA 1
ATOM 830 C C . LEU A 1 110 ? -7.194 5.552 4.663 1.00 81.62 110 LEU A C 1
ATOM 832 O O . LEU A 1 110 ? -7.051 4.445 5.175 1.00 81.62 110 LEU A O 1
ATOM 836 N N . SER A 1 111 ? -6.688 5.855 3.474 1.00 76.81 111 SER A N 1
ATOM 837 C CA . SER A 1 111 ? -5.850 4.950 2.700 1.00 76.81 111 SER A CA 1
ATOM 838 C C . SER A 1 111 ? -4.662 5.707 2.134 1.00 76.81 111 SER A C 1
ATOM 840 O O . SER A 1 111 ? -4.828 6.755 1.510 1.00 76.81 111 SER A O 1
ATOM 842 N N . GLY A 1 112 ? -3.477 5.142 2.292 1.00 70.00 112 GLY A N 1
ATOM 843 C CA . GLY A 1 112 ? -2.255 5.614 1.663 1.00 70.00 112 GLY A CA 1
ATOM 844 C C . GLY A 1 112 ? -1.290 4.448 1.558 1.00 70.00 112 GLY A C 1
ATOM 845 O O . GLY A 1 112 ? -1.331 3.525 2.369 1.00 70.00 112 GLY A O 1
ATOM 846 N N . SER A 1 113 ? -0.442 4.442 0.537 1.00 63.62 113 SER A N 1
ATOM 847 C CA . SER A 1 113 ? 0.599 3.424 0.430 1.00 63.62 113 SER A CA 1
ATOM 848 C C . SER A 1 113 ? 1.780 3.949 -0.364 1.00 63.62 113 SER A C 1
ATOM 850 O O . SER A 1 113 ? 1.591 4.721 -1.287 1.00 63.62 113 SER A O 1
ATOM 852 N N . GLY A 1 114 ? 2.982 3.435 -0.114 1.00 61.47 114 GLY A N 1
ATOM 853 C CA . GLY A 1 114 ? 4.093 3.571 -1.066 1.00 61.47 114 GLY A CA 1
ATOM 854 C C . GLY A 1 114 ? 3.929 2.710 -2.334 1.00 61.47 114 GLY A C 1
ATOM 855 O O . GLY A 1 114 ? 4.879 2.594 -3.110 1.00 61.47 114 GLY A O 1
ATOM 856 N N . ALA A 1 115 ? 2.760 2.070 -2.504 1.00 64.88 115 ALA A N 1
ATOM 857 C CA . ALA A 1 115 ? 2.446 0.997 -3.446 1.00 64.88 115 ALA A CA 1
ATOM 858 C C . ALA A 1 115 ? 1.082 1.212 -4.155 1.00 64.88 115 ALA A C 1
ATOM 860 O O . ALA A 1 115 ? 0.207 0.353 -4.120 1.00 64.88 115 ALA A O 1
ATOM 861 N N . CYS A 1 116 ? 0.861 2.367 -4.785 1.00 58.69 116 CYS A N 1
ATOM 862 C CA . CYS A 1 116 ? -0.491 2.869 -5.096 1.00 58.69 116 CYS A CA 1
ATOM 863 C C . CYS A 1 116 ? -1.226 2.262 -6.306 1.00 58.69 116 CYS A C 1
ATOM 865 O O . CYS A 1 116 ? -2.386 2.605 -6.546 1.00 58.69 116 CYS A O 1
ATOM 867 N N . ARG A 1 117 ? -0.570 1.449 -7.145 1.00 62.28 117 ARG A N 1
ATOM 868 C CA . ARG A 1 117 ? -1.019 1.268 -8.545 1.00 62.28 117 ARG A CA 1
ATOM 869 C C . ARG A 1 117 ? -1.280 -0.170 -8.996 1.00 62.28 117 ARG A C 1
ATOM 871 O O . ARG A 1 117 ? -1.718 -0.348 -10.128 1.00 62.28 117 ARG A O 1
ATOM 878 N N . SER A 1 118 ? -1.067 -1.188 -8.158 1.00 59.97 118 SER A N 1
ATOM 879 C CA . SER A 1 118 ? -1.436 -2.559 -8.550 1.00 59.97 118 SER A CA 1
ATOM 880 C C . SER A 1 118 ? -2.960 -2.729 -8.562 1.00 59.97 118 SER A C 1
ATOM 882 O O . SER A 1 118 ? -3.642 -2.247 -7.661 1.00 59.97 118 SER A O 1
ATOM 884 N N . ALA A 1 119 ? -3.502 -3.419 -9.570 1.00 50.47 119 ALA A N 1
ATOM 885 C CA . ALA A 1 119 ? -4.944 -3.593 -9.770 1.00 50.47 119 ALA A CA 1
ATOM 886 C C . ALA A 1 119 ? -5.652 -4.290 -8.588 1.00 50.47 119 ALA A C 1
ATOM 888 O O . ALA A 1 119 ? -6.806 -3.977 -8.302 1.00 50.47 119 ALA A O 1
ATOM 889 N N . LEU A 1 120 ? -4.943 -5.174 -7.875 1.00 53.44 120 LEU A N 1
ATOM 890 C CA . LEU A 1 120 ? -5.421 -5.867 -6.669 1.00 53.44 120 LEU A CA 1
ATOM 891 C C . LEU A 1 120 ? -5.106 -5.108 -5.368 1.00 53.44 120 LEU A C 1
ATOM 893 O O . LEU A 1 120 ? -5.757 -5.330 -4.353 1.00 53.44 120 LEU A O 1
ATOM 897 N N . HIS A 1 121 ? -4.135 -4.190 -5.396 1.00 59.44 121 HIS A N 1
ATOM 898 C CA . HIS A 1 121 ? -3.625 -3.483 -4.213 1.00 59.44 121 HIS A CA 1
ATOM 899 C C . HIS A 1 121 ? -3.769 -1.965 -4.323 1.00 59.44 121 HIS A C 1
ATOM 901 O O . HIS A 1 121 ? -3.007 -1.226 -3.704 1.00 59.44 121 HIS A O 1
ATOM 907 N N . ASN A 1 122 ? -4.729 -1.473 -5.113 1.00 69.19 122 ASN A N 1
ATOM 908 C CA . ASN A 1 122 ? -5.089 -0.062 -5.090 1.00 69.19 122 ASN A CA 1
ATOM 909 C C . ASN A 1 122 ? -5.733 0.225 -3.731 1.00 69.19 122 ASN A C 1
ATOM 911 O O . ASN A 1 122 ? -6.944 0.079 -3.553 1.00 69.19 122 ASN A O 1
ATOM 915 N N . THR A 1 123 ? -4.886 0.588 -2.774 1.00 72.25 123 THR A N 1
ATOM 916 C CA . THR A 1 123 ? -5.235 0.751 -1.364 1.00 72.25 123 THR A CA 1
ATOM 917 C C . THR A 1 123 ? -6.372 1.746 -1.182 1.00 72.25 123 THR A C 1
ATOM 919 O O . THR A 1 123 ? -7.256 1.496 -0.371 1.00 72.25 123 THR A O 1
ATOM 922 N N . GLY A 1 124 ? -6.437 2.786 -2.019 1.00 76.50 124 GLY A N 1
ATOM 923 C CA . GLY A 1 124 ? -7.553 3.729 -2.058 1.00 76.50 124 GLY A CA 1
ATOM 924 C C . GLY A 1 124 ? -8.891 3.099 -2.414 1.00 76.50 124 GLY A C 1
ATOM 925 O O . GLY A 1 124 ? -9.865 3.226 -1.674 1.00 76.50 124 GLY A O 1
ATOM 926 N N . LYS A 1 125 ? -8.956 2.382 -3.537 1.00 78.50 125 LYS A N 1
ATOM 927 C CA . LYS A 1 125 ? -10.212 1.768 -3.993 1.00 78.50 125 LYS A CA 1
ATOM 928 C C . LYS A 1 125 ? -10.652 0.611 -3.100 1.00 78.50 125 LYS A C 1
ATOM 930 O O . LYS A 1 125 ? -11.847 0.468 -2.856 1.00 78.50 125 LYS A O 1
ATOM 935 N N . VAL A 1 126 ? -9.713 -0.212 -2.633 1.00 81.19 126 VAL A N 1
ATOM 936 C CA . VAL A 1 126 ? -10.018 -1.360 -1.765 1.00 81.19 126 VAL A CA 1
ATOM 937 C C . VAL A 1 126 ? -10.518 -0.880 -0.405 1.00 81.19 126 VAL A C 1
ATOM 939 O O . VAL A 1 126 ? -11.589 -1.310 0.017 1.00 81.19 126 VAL A O 1
ATOM 942 N N . ALA A 1 127 ? -9.819 0.067 0.229 1.00 82.12 127 ALA A N 1
ATOM 943 C CA . ALA A 1 127 ? -10.269 0.648 1.491 1.00 82.12 127 ALA A CA 1
ATOM 944 C C . ALA A 1 127 ? -11.619 1.360 1.327 1.00 82.12 127 ALA A C 1
ATOM 946 O O . ALA A 1 127 ? -12.529 1.138 2.118 1.00 82.12 127 ALA A O 1
ATOM 947 N N . GLY A 1 128 ? -11.796 2.144 0.257 1.00 82.88 128 GLY A N 1
ATOM 948 C CA . GLY A 1 128 ? -13.067 2.812 -0.023 1.00 82.88 128 GLY A CA 1
ATOM 949 C C . GLY A 1 128 ? -14.240 1.837 -0.169 1.00 82.88 128 GLY A C 1
ATOM 950 O O . GLY A 1 128 ? -15.307 2.076 0.387 1.00 82.88 128 GLY A O 1
ATOM 951 N N . ARG A 1 129 ? -14.049 0.707 -0.865 1.00 86.31 129 ARG A N 1
ATOM 952 C CA . ARG A 1 129 ? -15.072 -0.350 -0.967 1.00 86.31 129 ARG A CA 1
ATOM 953 C C . ARG A 1 129 ? -15.383 -0.979 0.387 1.00 86.31 129 ARG A C 1
ATOM 955 O O . ARG A 1 129 ? -16.554 -1.138 0.705 1.00 86.31 129 ARG A O 1
ATOM 962 N N . PHE A 1 130 ? -14.355 -1.302 1.170 1.00 88.00 130 PHE A N 1
ATOM 963 C CA . PHE A 1 130 ? -14.519 -1.847 2.516 1.00 88.00 130 PHE A CA 1
ATOM 964 C C . PHE A 1 130 ? -15.356 -0.913 3.403 1.00 88.00 130 PHE A C 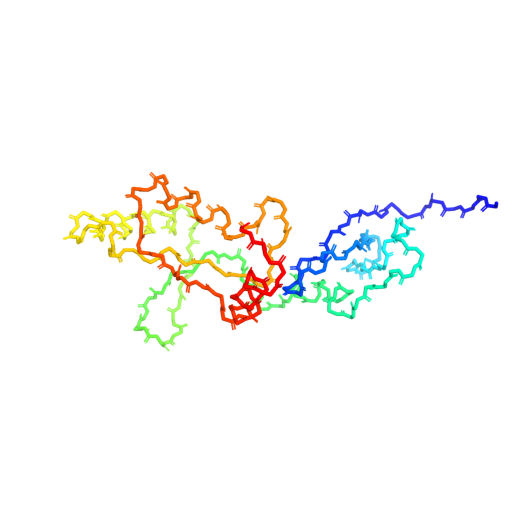1
ATOM 966 O O . PHE A 1 130 ? -16.364 -1.336 3.963 1.00 88.00 130 PHE A O 1
ATOM 973 N N . PHE A 1 131 ? -15.009 0.373 3.458 1.00 87.62 131 PHE A N 1
ATOM 974 C CA . PHE A 1 131 ? -15.729 1.350 4.277 1.00 87.62 131 PHE A CA 1
ATOM 975 C C . PHE A 1 131 ? -17.150 1.642 3.774 1.00 87.62 131 PHE A C 1
ATOM 977 O O . PHE A 1 131 ? -18.060 1.836 4.579 1.00 87.62 131 PHE A O 1
ATOM 984 N N . ASN A 1 132 ? -17.381 1.594 2.458 1.00 86.88 132 ASN A N 1
ATOM 985 C CA . ASN A 1 132 ? -18.734 1.686 1.908 1.00 86.88 132 ASN A CA 1
ATOM 986 C C . ASN A 1 132 ? -19.610 0.489 2.326 1.00 86.88 132 ASN A C 1
ATOM 988 O O . ASN A 1 132 ? -20.793 0.679 2.584 1.00 86.88 132 ASN A O 1
ATOM 992 N N . LEU A 1 133 ? -19.046 -0.724 2.416 1.00 88.62 133 LEU A N 1
ATOM 993 C CA . LEU A 1 133 ? -19.770 -1.913 2.893 1.00 88.62 133 LEU A CA 1
ATOM 994 C C . LEU A 1 133 ? -20.005 -1.895 4.407 1.00 88.62 133 LEU A C 1
ATOM 996 O O . LEU A 1 133 ? -20.998 -2.444 4.875 1.00 88.62 133 LEU A O 1
ATOM 1000 N N . LEU A 1 134 ? -19.114 -1.258 5.168 1.00 86.38 134 LEU A N 1
ATOM 1001 C CA . LEU A 1 134 ? -19.232 -1.162 6.622 1.00 86.38 134 LEU A CA 1
ATOM 1002 C C . LEU A 1 134 ? -20.386 -0.247 7.068 1.00 86.38 134 LEU A C 1
ATOM 1004 O O . LEU A 1 134 ? -20.882 -0.414 8.179 1.00 86.38 134 LEU A O 1
ATOM 1008 N N . GLY A 1 135 ? -20.840 0.678 6.217 1.00 82.69 135 GLY A N 1
ATOM 1009 C CA . GLY A 1 135 ? -21.952 1.594 6.504 1.00 82.69 135 GLY A CA 1
ATOM 1010 C C . GLY A 1 135 ? -21.631 3.083 6.372 1.00 82.69 135 GLY A C 1
ATOM 1011 O O . GLY A 1 135 ? -22.439 3.882 6.817 1.00 82.69 135 GLY A O 1
ATOM 1012 N N . ASN A 1 136 ? -20.532 3.441 5.690 1.00 80.38 136 ASN A N 1
ATOM 1013 C CA . ASN A 1 136 ? -19.979 4.797 5.526 1.00 80.38 136 ASN A CA 1
ATOM 1014 C C . ASN A 1 136 ? -18.969 5.177 6.624 1.00 80.38 136 ASN A C 1
ATOM 1016 O O . ASN A 1 136 ? -18.858 4.514 7.648 1.00 80.38 136 ASN A O 1
ATOM 1020 N N . THR A 1 137 ? -18.171 6.213 6.356 1.00 88.75 137 THR A N 1
ATOM 1021 C CA . THR A 1 137 ? -17.113 6.722 7.242 1.00 88.75 137 THR A CA 1
ATOM 1022 C C . THR A 1 137 ? -16.853 8.196 6.966 1.00 88.75 137 THR A C 1
ATOM 1024 O O . THR A 1 137 ? -17.095 8.670 5.852 1.00 88.75 137 THR A O 1
ATOM 1027 N N . THR A 1 138 ? -16.220 8.899 7.903 1.00 90.88 138 THR A N 1
ATOM 1028 C CA . THR A 1 138 ? -15.558 10.172 7.595 1.00 90.88 138 THR A CA 1
ATOM 1029 C C . THR A 1 138 ? -14.491 9.948 6.521 1.00 90.88 138 THR A C 1
ATOM 1031 O O . THR A 1 138 ? -13.708 8.999 6.587 1.00 90.88 138 THR A O 1
ATOM 1034 N N . ARG A 1 139 ? -14.459 10.814 5.502 1.00 87.31 139 ARG A N 1
ATOM 1035 C CA . ARG A 1 139 ? -13.513 10.743 4.377 1.00 87.31 139 ARG A CA 1
ATOM 1036 C C . ARG A 1 139 ? -12.715 12.030 4.265 1.00 87.31 139 ARG A C 1
ATOM 1038 O O . ARG A 1 139 ? -13.186 13.100 4.639 1.00 87.31 139 ARG A O 1
ATOM 1045 N N . THR A 1 140 ? -11.515 11.924 3.712 1.00 85.62 140 THR A N 1
ATOM 1046 C CA . THR A 1 140 ? -10.722 13.095 3.340 1.00 85.62 140 THR A CA 1
ATOM 1047 C C . THR A 1 140 ? -11.244 13.705 2.036 1.00 85.62 140 THR A C 1
ATOM 1049 O O . THR A 1 140 ? -11.838 13.020 1.201 1.00 85.62 140 THR A O 1
ATOM 1052 N N . HIS A 1 141 ? -11.014 15.005 1.854 1.00 84.75 141 HIS A N 1
ATOM 1053 C CA . HIS A 1 141 ? -11.286 15.712 0.606 1.00 84.75 141 HIS A CA 1
ATOM 1054 C C . HIS A 1 141 ? -9.985 16.291 0.041 1.00 84.75 141 HIS A C 1
ATOM 1056 O O . HIS A 1 141 ? -9.172 16.843 0.782 1.00 84.75 141 HIS A O 1
ATOM 1062 N N 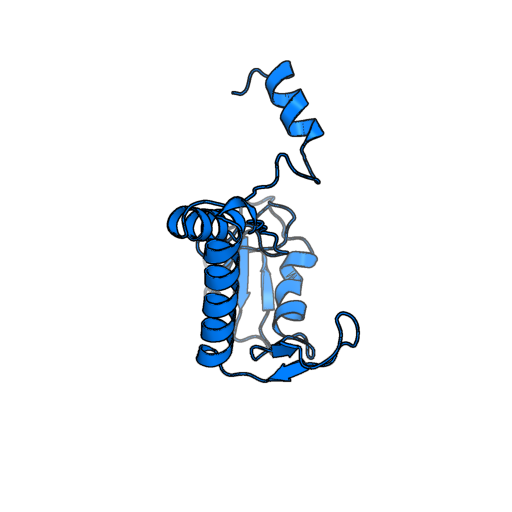. GLY A 1 142 ? -9.803 16.174 -1.275 1.00 81.06 142 GLY A N 1
ATOM 1063 C CA . GLY A 1 142 ? -8.591 16.611 -1.965 1.00 81.06 142 GLY A CA 1
ATOM 1064 C C . GLY A 1 142 ? -7.398 15.662 -1.794 1.00 81.06 142 GLY A C 1
ATOM 1065 O O . GLY A 1 142 ? -7.498 14.577 -1.223 1.00 81.06 142 GLY A O 1
ATOM 1066 N N . TYR A 1 143 ? -6.253 16.088 -2.324 1.00 77.88 143 TYR A N 1
ATOM 1067 C CA . TYR A 1 143 ? -4.994 15.344 -2.305 1.00 77.88 143 TYR A CA 1
ATOM 1068 C C . TYR A 1 143 ? -3.845 16.256 -1.887 1.00 77.88 143 TYR A C 1
ATOM 1070 O O . TYR A 1 143 ? -3.660 17.321 -2.473 1.00 77.88 143 TYR A O 1
ATOM 1078 N N . TYR A 1 144 ? -3.009 15.818 -0.945 1.00 83.75 144 TYR A N 1
ATOM 1079 C CA . TYR A 1 144 ? -1.856 16.618 -0.512 1.00 83.75 144 TYR A CA 1
ATOM 1080 C C . TYR A 1 144 ? -0.825 16.849 -1.636 1.00 83.75 144 TYR A C 1
ATOM 1082 O O . TYR A 1 144 ? -0.068 17.810 -1.577 1.00 83.75 144 TYR A O 1
ATOM 1090 N N . SER A 1 145 ? -0.785 15.978 -2.655 1.00 83.06 145 SER A N 1
ATOM 1091 C CA . SER A 1 145 ? 0.227 16.002 -3.718 1.00 83.06 145 SER A CA 1
ATOM 1092 C C . SER A 1 145 ? -0.193 16.764 -4.979 1.00 83.06 145 SER A C 1
ATOM 1094 O O . SER A 1 145 ? 0.651 17.396 -5.609 1.00 83.06 145 SER A O 1
ATOM 1096 N N . ASN A 1 146 ? -1.470 16.713 -5.376 1.00 86.12 146 ASN A N 1
ATOM 1097 C CA . ASN A 1 146 ? -1.942 17.276 -6.648 1.00 86.12 146 ASN A CA 1
ATOM 1098 C C . ASN A 1 146 ? -3.262 18.069 -6.551 1.00 86.12 146 ASN A C 1
ATOM 1100 O O . ASN A 1 146 ? -3.878 18.318 -7.590 1.00 86.12 146 ASN A O 1
ATOM 1104 N N . ALA A 1 147 ? -3.710 18.484 -5.356 1.00 89.75 147 ALA A N 1
ATOM 1105 C CA . ALA A 1 147 ? -4.971 19.227 -5.201 1.00 89.75 147 ALA A CA 1
ATOM 1106 C C . ALA A 1 147 ? -5.016 20.515 -6.035 1.00 89.75 147 ALA A C 1
ATOM 1108 O O . ALA A 1 147 ? -5.955 20.704 -6.805 1.00 89.75 147 ALA A O 1
ATOM 1109 N N . ALA A 1 148 ? -3.992 21.368 -5.932 1.00 90.44 148 ALA A N 1
ATOM 1110 C CA . ALA A 1 148 ? -3.954 22.641 -6.656 1.00 90.44 148 ALA A CA 1
ATOM 1111 C C . ALA A 1 148 ? -3.979 22.437 -8.178 1.00 90.44 148 ALA A C 1
ATOM 1113 O O . ALA A 1 148 ? -4.747 23.083 -8.884 1.00 90.44 148 ALA A O 1
ATOM 1114 N N . ALA A 1 149 ? -3.190 21.481 -8.678 1.00 89.62 149 ALA A N 1
ATOM 1115 C CA . ALA A 1 149 ? -3.182 21.143 -10.096 1.00 89.62 149 ALA A CA 1
ATOM 1116 C C . ALA A 1 149 ? -4.549 20.618 -10.559 1.00 89.62 149 ALA A C 1
ATOM 1118 O O . ALA A 1 149 ? -5.034 21.035 -11.606 1.00 89.62 149 ALA A O 1
ATOM 1119 N N . SER A 1 150 ? -5.191 19.751 -9.771 1.00 87.31 150 SER A N 1
ATOM 1120 C CA . SER A 1 150 ? -6.512 19.195 -10.098 1.00 87.31 150 SER A CA 1
ATOM 1121 C C . SER A 1 150 ? -7.584 20.285 -10.163 1.00 87.31 150 SER A C 1
ATOM 1123 O O . SER A 1 150 ? -8.380 20.299 -11.096 1.00 87.31 150 SER A O 1
ATOM 1125 N N . TYR A 1 151 ? -7.558 21.228 -9.215 1.00 88.81 151 TYR A N 1
ATOM 1126 C CA . TYR A 1 151 ? -8.466 22.375 -9.188 1.00 88.81 151 TYR A CA 1
ATOM 1127 C C . TYR A 1 151 ? -8.268 23.303 -10.393 1.00 88.81 151 TYR A C 1
ATOM 1129 O O . TYR A 1 151 ? -9.221 23.647 -11.082 1.00 88.81 151 TYR A O 1
ATOM 1137 N N . THR A 1 152 ? -7.028 23.694 -10.690 1.00 92.25 152 THR A N 1
ATOM 1138 C CA . THR A 1 152 ? -6.762 24.623 -11.797 1.00 92.25 152 THR A CA 1
ATOM 1139 C C . THR A 1 152 ? -7.013 23.974 -13.158 1.00 92.25 152 THR A C 1
ATOM 1141 O O . THR A 1 152 ? -7.507 24.631 -14.070 1.00 92.25 152 THR A O 1
ATOM 1144 N N . THR A 1 153 ? -6.715 22.680 -13.312 1.00 90.75 153 THR A N 1
ATOM 1145 C CA . THR A 1 153 ? -6.877 21.971 -14.592 1.00 90.75 153 THR A CA 1
ATOM 1146 C C . THR A 1 153 ? -8.339 21.914 -15.034 1.00 90.75 153 THR A C 1
ATOM 1148 O O . THR A 1 153 ? -8.610 22.106 -16.218 1.00 90.75 153 THR A O 1
ATOM 1151 N N . SER A 1 154 ? -9.288 21.700 -14.116 1.00 86.88 154 SER A N 1
ATOM 1152 C CA . SER A 1 154 ? -10.717 21.685 -14.463 1.00 86.88 154 SER A CA 1
ATOM 1153 C C . SER A 1 154 ? -11.214 23.054 -14.932 1.00 86.88 154 SER A C 1
ATOM 1155 O O . SER A 1 154 ? -11.989 23.129 -15.883 1.00 86.88 154 SER A O 1
ATOM 1157 N N . LEU A 1 155 ? -10.718 24.139 -14.329 1.00 89.75 155 LEU A N 1
ATOM 1158 C CA . LEU A 1 155 ? -11.071 25.510 -14.707 1.00 89.75 155 LEU A CA 1
ATOM 1159 C C . LEU A 1 155 ? -10.446 25.943 -16.037 1.00 89.75 155 LEU A C 1
ATOM 1161 O O . LEU A 1 155 ? -11.108 26.588 -16.843 1.00 89.75 155 LEU A O 1
ATOM 1165 N N . VAL A 1 156 ? -9.174 25.604 -16.261 1.00 93.94 156 VAL A N 1
ATOM 1166 C CA . VAL A 1 156 ? -8.418 26.063 -17.436 1.00 93.94 156 VAL A CA 1
ATOM 1167 C C . VAL A 1 156 ? -8.684 25.192 -18.664 1.00 93.94 156 VAL A C 1
ATOM 1169 O O . VAL A 1 156 ? -8.819 25.722 -19.762 1.00 93.94 156 VAL A O 1
ATOM 1172 N N . LEU A 1 157 ? -8.758 23.866 -18.500 1.00 92.00 157 LEU A N 1
ATOM 1173 C CA . LEU A 1 157 ? -8.931 22.920 -19.612 1.00 92.00 157 LEU A CA 1
ATOM 1174 C C . LEU A 1 157 ? -10.369 22.396 -19.756 1.00 92.00 157 LEU A C 1
ATOM 1176 O O . LEU A 1 157 ? -10.656 21.686 -20.716 1.00 92.00 157 LEU A O 1
ATOM 1180 N N . GLY A 1 158 ? -11.275 22.721 -18.827 1.00 82.69 158 GLY A N 1
ATOM 1181 C CA . GLY A 1 158 ? -12.691 22.344 -18.908 1.00 82.69 158 GLY A CA 1
ATOM 1182 C C . GLY A 1 158 ? -13.007 20.886 -18.546 1.00 82.69 158 GLY A C 1
ATOM 1183 O O . GLY A 1 158 ? -14.074 20.387 -18.904 1.00 82.69 158 GLY A O 1
ATOM 1184 N N . GLY A 1 159 ? -12.106 20.183 -17.854 1.00 70.44 159 GLY A N 1
ATOM 1185 C CA . GLY A 1 159 ? -12.337 18.806 -17.407 1.00 70.44 159 GLY A CA 1
ATOM 1186 C C . GLY A 1 159 ? -13.305 18.742 -16.222 1.00 70.44 159 GLY A C 1
ATOM 1187 O O . GLY A 1 159 ? -13.001 19.293 -15.166 1.00 70.44 159 GLY A O 1
ATOM 1188 N N . ARG A 1 160 ? -14.451 18.075 -16.399 1.00 52.94 160 ARG A N 1
ATOM 1189 C CA . ARG A 1 160 ? -15.364 17.678 -15.313 1.00 52.94 160 ARG A CA 1
ATOM 1190 C C . ARG A 1 160 ? -14.969 16.322 -14.745 1.00 52.94 160 ARG A C 1
ATOM 1192 O O . ARG A 1 160 ? -14.644 15.432 -15.562 1.00 52.94 160 ARG A O 1
#

Sequence (160 aa):
MSSNADSSFIPVACNRDCGATCPLAYYPESAGGMLKDNPLKAERMRSCLRGLKALDTINAPDRLKSPLIRIGERGSGEFREASWDEALDLTVEKLQGLKNRFGDEALLGLSGSGACRSALHNTGKVAGRFFNLLGNTTRTHGYYSNAAASYTTSLVLGGR

pLDDT: mean 85.83, std 13.32, range [36.44, 98.44]

Radius of gyration: 21.18 Å; chains: 1; bounding box: 44×44×61 Å